Protein AF-A0A2L1GLA5-F1 (afdb_monomer_lite)

Radius of gyration: 57.2 Å; chains: 1; bounding box: 161×35×129 Å

Secondary structure (DSSP, 8-state):
--------------PPP-PPPPP--TT--HHHHHHHHHHHH-----TT-GGGTHHHHHHHHHHHHHHHHHHHHHHHHHHHHHHHHHHHHHHHHHHHHHHHHHHHHHHHHHHHHHHHHHHHHHHHHHHHHHHHHHHHHHHHHHHHHHHHHHHHHHHHHHH--

Structure (mmCIF, N/CA/C/O backbone):
data_AF-A0A2L1GLA5-F1
#
_entry.id   AF-A0A2L1GLA5-F1
#
loop_
_atom_site.group_PDB
_atom_site.id
_atom_site.type_symbol
_atom_site.label_atom_id
_atom_site.label_alt_id
_atom_site.label_comp_id
_atom_site.label_asym_id
_atom_site.label_entity_id
_atom_site.label_seq_id
_atom_site.pdbx_PDB_ins_code
_atom_site.Cartn_x
_atom_site.Cartn_y
_atom_site.Cartn_z
_atom_site.occupancy
_atom_site.B_iso_or_equiv
_atom_site.auth_seq_id
_atom_site.auth_comp_id
_atom_site.auth_asym_id
_atom_site.auth_atom_id
_atom_site.pdbx_PDB_model_num
ATOM 1 N N . MET A 1 1 ? -95.785 4.795 52.078 1.00 36.78 1 MET A N 1
ATOM 2 C CA . MET A 1 1 ? -95.915 3.728 53.086 1.00 36.78 1 MET A CA 1
ATOM 3 C C . MET A 1 1 ? -94.531 3.468 53.662 1.00 36.78 1 MET A C 1
ATOM 5 O O . MET A 1 1 ? -93.661 3.075 52.899 1.00 36.78 1 MET A O 1
ATOM 9 N N . ASN A 1 2 ? -94.390 3.707 54.967 1.00 37.94 2 ASN A N 1
ATOM 10 C CA . ASN A 1 2 ? -93.377 3.195 55.900 1.00 37.94 2 ASN A CA 1
ATOM 11 C C . ASN A 1 2 ? -92.002 3.885 55.852 1.00 37.94 2 ASN A C 1
ATOM 13 O O . ASN A 1 2 ? -91.254 3.726 54.899 1.00 37.94 2 ASN A O 1
ATOM 17 N N . ASP A 1 3 ? -91.682 4.812 56.757 1.00 42.41 3 ASP A N 1
ATOM 18 C CA . ASP A 1 3 ? -91.475 4.695 58.215 1.00 42.41 3 ASP A CA 1
ATOM 19 C C . ASP A 1 3 ? -90.303 3.794 58.633 1.00 42.41 3 ASP A C 1
ATOM 21 O O . ASP A 1 3 ? -90.342 2.578 58.464 1.00 42.41 3 ASP A O 1
ATOM 25 N N . LYS A 1 4 ? -89.386 4.445 59.366 1.00 47.97 4 LYS A N 1
ATOM 26 C CA . LYS A 1 4 ? -88.908 4.073 60.708 1.00 47.97 4 LYS A CA 1
ATOM 27 C C . LYS A 1 4 ? -87.488 3.514 60.891 1.00 47.97 4 LYS A C 1
ATOM 29 O O . LYS A 1 4 ? -87.159 2.416 60.471 1.00 47.97 4 LYS A O 1
ATOM 34 N N . HIS A 1 5 ? -86.801 4.255 61.772 1.00 42.41 5 HIS A N 1
ATOM 35 C CA . HIS A 1 5 ? -85.835 3.841 62.799 1.00 42.41 5 HIS A CA 1
ATOM 36 C C . HIS A 1 5 ? -84.432 3.447 62.304 1.00 42.41 5 HIS A C 1
ATOM 38 O O . HIS A 1 5 ? -84.272 2.532 61.518 1.00 42.41 5 HIS A O 1
ATOM 44 N N . ALA A 1 6 ? -83.371 4.191 62.615 1.00 42.31 6 ALA A N 1
ATOM 45 C CA . ALA A 1 6 ? -82.784 4.554 63.912 1.00 42.31 6 ALA A CA 1
ATOM 46 C C . ALA A 1 6 ? -81.537 3.705 64.212 1.00 42.31 6 ALA A C 1
ATOM 48 O O . ALA A 1 6 ? -81.606 2.486 64.295 1.00 42.31 6 ALA A O 1
ATOM 49 N N . ASN A 1 7 ? -80.478 4.443 64.546 1.00 38.97 7 ASN A N 1
ATOM 50 C CA . ASN A 1 7 ? -79.500 4.160 65.593 1.00 38.97 7 ASN A CA 1
ATOM 51 C C . ASN A 1 7 ? -78.165 3.468 65.242 1.00 38.97 7 ASN A C 1
ATOM 53 O O . ASN A 1 7 ? -78.101 2.441 64.581 1.00 38.97 7 ASN A O 1
ATOM 57 N N . ALA A 1 8 ? -77.149 4.044 65.895 1.00 33.31 8 ALA A N 1
ATOM 58 C CA . ALA A 1 8 ? -75.917 3.461 66.414 1.00 33.31 8 ALA A CA 1
ATOM 59 C C . ALA A 1 8 ? -74.719 3.286 65.469 1.00 33.31 8 ALA A C 1
ATOM 61 O O . ALA A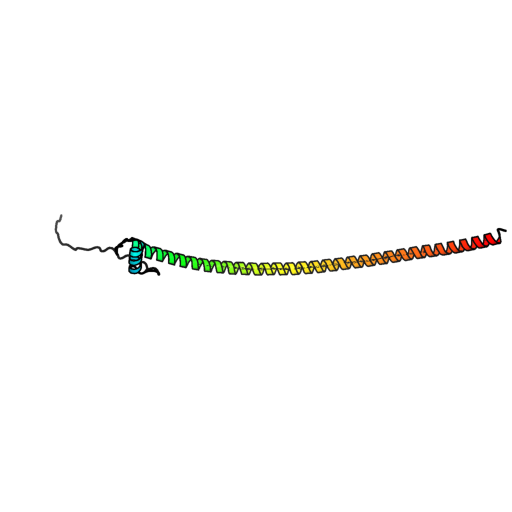 1 8 ? -74.493 2.244 64.868 1.00 33.31 8 ALA A O 1
ATOM 62 N N . ALA A 1 9 ? -73.897 4.339 65.464 1.00 42.47 9 ALA A N 1
ATOM 63 C CA . ALA A 1 9 ? -72.478 4.301 65.822 1.00 42.47 9 ALA A CA 1
ATOM 64 C C . ALA A 1 9 ? -71.678 3.039 65.449 1.00 42.47 9 ALA A C 1
ATOM 66 O O . ALA A 1 9 ? -71.673 2.047 66.173 1.00 42.47 9 ALA A O 1
ATOM 67 N N . ALA A 1 10 ? -70.840 3.176 64.427 1.00 33.91 10 ALA A N 1
ATOM 68 C CA . ALA A 1 10 ? -69.555 2.496 64.388 1.00 33.91 10 ALA A CA 1
ATOM 69 C C . ALA A 1 10 ? -68.506 3.504 63.914 1.00 33.91 10 ALA A C 1
ATOM 71 O O . ALA A 1 10 ? -68.420 3.841 62.734 1.00 33.91 10 ALA A O 1
ATOM 72 N N . SER A 1 11 ? -67.739 4.028 64.869 1.00 44.97 11 SER A N 1
ATOM 73 C CA . SER A 1 11 ? -66.456 4.667 64.611 1.00 44.97 11 SER A CA 1
ATOM 74 C C . SER A 1 11 ? -65.615 3.737 63.742 1.00 44.97 11 SER A C 1
ATOM 76 O O . SER A 1 11 ? -65.285 2.635 64.168 1.00 44.97 11 SER A O 1
ATOM 78 N N . SER A 1 12 ? -65.251 4.174 62.541 1.00 35.66 12 SER A N 1
ATOM 79 C CA . SER A 1 12 ? -64.199 3.528 61.763 1.00 35.66 12 SER A CA 1
ATOM 80 C C . SER A 1 12 ? -63.149 4.580 61.459 1.00 35.66 12 SER A C 1
ATOM 82 O O . SER A 1 12 ? -63.242 5.327 60.488 1.00 35.66 12 SER A O 1
ATOM 84 N N . SER A 1 13 ? -62.174 4.658 62.361 1.00 42.38 13 SER A N 1
ATOM 85 C CA . SER A 1 13 ? -60.876 5.289 62.160 1.00 42.38 13 SER A CA 1
ATOM 86 C C . SER A 1 13 ? -60.244 4.731 60.884 1.00 42.38 13 SER A C 1
ATOM 88 O O . SER A 1 13 ? -59.644 3.657 60.896 1.00 42.38 13 SER A O 1
ATOM 90 N N . ALA A 1 14 ? -60.419 5.429 59.765 1.00 37.84 14 ALA A N 1
ATOM 91 C CA . ALA A 1 14 ? -59.731 5.105 58.527 1.00 37.84 14 ALA A CA 1
ATOM 92 C C . ALA A 1 14 ? -58.304 5.658 58.612 1.00 37.84 14 ALA A C 1
ATOM 94 O O . ALA A 1 14 ? -58.011 6.765 58.168 1.00 37.84 14 ALA A O 1
ATOM 95 N N . THR A 1 15 ? -57.428 4.885 59.249 1.00 38.50 15 THR A N 1
ATOM 96 C CA . THR A 1 15 ? -55.978 5.034 59.128 1.00 38.50 15 THR A CA 1
ATOM 97 C C . THR A 1 15 ? -55.615 4.947 57.637 1.00 38.50 15 THR A C 1
ATOM 99 O O . THR A 1 15 ? -56.066 4.005 56.977 1.00 38.50 15 THR A O 1
ATOM 102 N N . PRO A 1 16 ? -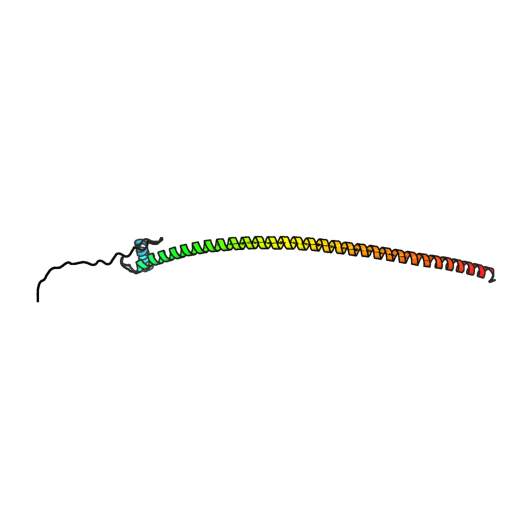54.846 5.894 57.069 1.00 41.38 16 PRO A N 1
ATOM 103 C CA . PRO A 1 16 ? -54.421 5.804 55.677 1.00 41.38 16 PRO A CA 1
ATOM 104 C C . PRO A 1 16 ? -53.568 4.543 55.458 1.00 41.38 16 PRO A C 1
ATOM 106 O O . PRO A 1 16 ? -52.805 4.172 56.356 1.00 41.38 16 PRO A O 1
ATOM 109 N N . PRO A 1 17 ? -53.669 3.874 54.296 1.00 44.78 17 PRO A N 1
ATOM 110 C CA . PRO A 1 17 ? -52.865 2.695 54.002 1.00 44.78 17 PRO A CA 1
ATOM 111 C C . PRO A 1 17 ? -51.377 3.051 54.047 1.00 44.78 17 PRO A C 1
ATOM 113 O O . PRO A 1 17 ? -50.933 3.990 53.384 1.00 44.78 17 PRO A O 1
ATOM 116 N N . ALA A 1 18 ? -50.623 2.293 54.844 1.00 47.97 18 ALA A N 1
ATOM 117 C CA . ALA A 1 18 ? -49.177 2.411 54.941 1.00 47.97 18 ALA A CA 1
ATOM 118 C C . ALA A 1 18 ? -48.565 2.244 53.544 1.00 47.97 18 ALA A C 1
ATOM 120 O O . ALA A 1 18 ? -48.696 1.190 52.917 1.00 47.97 18 ALA A O 1
ATOM 121 N N . MET A 1 19 ? -47.935 3.309 53.046 1.00 38.75 19 MET A N 1
ATOM 122 C CA . MET A 1 19 ? -47.153 3.256 51.817 1.00 38.75 19 MET A CA 1
ATOM 123 C C . MET A 1 19 ? -46.043 2.206 51.972 1.00 38.75 19 MET A C 1
ATOM 125 O O . MET A 1 19 ? -45.470 2.092 53.059 1.00 38.75 19 MET A O 1
ATOM 129 N N . PRO A 1 20 ? -45.730 1.434 50.916 1.00 44.22 20 PRO A N 1
ATOM 130 C CA . PRO A 1 20 ? -44.580 0.544 50.936 1.00 44.22 20 PRO A CA 1
ATOM 131 C C . PRO A 1 20 ? -43.338 1.384 51.232 1.00 44.22 20 PRO A C 1
ATOM 133 O O . PRO A 1 20 ? -43.013 2.298 50.474 1.00 44.22 20 PRO A O 1
ATOM 136 N N . ALA A 1 21 ? -42.694 1.108 52.368 1.00 50.56 21 ALA A N 1
ATOM 137 C CA . ALA A 1 21 ? -41.471 1.782 52.766 1.00 50.56 21 ALA A CA 1
ATOM 138 C C . ALA A 1 21 ? -40.439 1.594 51.651 1.00 50.56 21 ALA A C 1
ATOM 140 O O . ALA A 1 21 ? -40.103 0.462 51.288 1.00 50.56 21 ALA A O 1
ATOM 141 N N . LEU A 1 22 ? -40.000 2.710 51.063 1.00 48.66 22 LEU A N 1
ATOM 142 C CA . LEU A 1 22 ? -38.908 2.695 50.105 1.00 48.66 22 LEU A CA 1
ATOM 143 C C . LEU A 1 22 ? -37.690 2.079 50.809 1.00 48.66 22 LEU A C 1
ATOM 145 O O . LEU A 1 22 ? -37.446 2.404 51.971 1.00 48.66 22 LEU A O 1
ATOM 149 N N . PRO A 1 23 ? -36.952 1.174 50.148 1.00 52.75 23 PRO A N 1
ATOM 150 C CA . PRO A 1 23 ? -35.788 0.548 50.753 1.00 52.75 23 PRO A CA 1
ATOM 151 C C . PRO A 1 23 ? -34.788 1.633 51.152 1.00 52.75 23 PRO A C 1
ATOM 153 O O . PRO A 1 23 ? -34.411 2.456 50.315 1.00 52.75 23 PRO A O 1
ATOM 156 N N . ASP A 1 24 ? -34.378 1.627 52.421 1.00 49.50 24 ASP A N 1
ATOM 157 C CA . ASP A 1 24 ? -33.360 2.537 52.933 1.00 49.50 24 ASP A CA 1
ATOM 158 C C . ASP A 1 24 ? -32.092 2.371 52.098 1.00 49.50 24 ASP A C 1
ATOM 160 O O . ASP A 1 24 ? -31.401 1.348 52.130 1.00 49.50 24 ASP A O 1
ATOM 164 N N . GLY A 1 25 ? -31.840 3.375 51.263 1.00 44.28 25 GLY A N 1
ATOM 165 C CA . GLY A 1 25 ? -30.704 3.381 50.368 1.00 44.28 25 GLY A CA 1
ATOM 166 C C . GLY A 1 25 ? -29.404 3.442 51.163 1.00 44.28 25 GLY A C 1
ATOM 167 O O . GLY A 1 25 ? -29.274 4.215 52.113 1.00 44.28 25 GLY A O 1
ATOM 168 N N . VAL A 1 26 ? -28.444 2.616 50.748 1.00 53.28 26 VAL A N 1
ATOM 169 C CA . VAL A 1 26 ? -27.097 2.504 51.316 1.00 53.28 26 VAL A CA 1
ATOM 170 C C . VAL A 1 26 ? -26.480 3.893 51.501 1.00 53.28 26 VAL A C 1
ATOM 172 O O . VAL A 1 26 ? -26.177 4.569 50.520 1.00 53.28 26 VAL A O 1
ATOM 175 N N . GLY A 1 27 ? -26.256 4.310 52.750 1.00 51.00 27 GLY A N 1
ATOM 176 C CA . GLY A 1 27 ? -25.385 5.453 53.018 1.00 51.00 27 GLY A CA 1
ATOM 177 C C . GLY A 1 27 ? -25.456 6.066 54.410 1.00 51.00 27 GLY A C 1
ATOM 178 O O . GLY A 1 27 ? -24.405 6.314 54.984 1.00 51.00 27 GLY A O 1
ATOM 179 N N . LEU A 1 28 ? -26.640 6.308 54.971 1.00 52.50 28 LEU A N 1
ATOM 180 C CA . LEU A 1 28 ? -26.780 6.882 56.315 1.00 52.50 28 LEU A CA 1
ATOM 181 C C . LEU A 1 28 ? -28.129 6.483 56.911 1.00 52.50 28 LEU A C 1
ATOM 183 O O . LEU A 1 28 ? -29.157 6.625 56.249 1.00 52.50 28 LEU A O 1
ATOM 187 N N . SER A 1 29 ? -28.127 6.021 58.163 1.00 59.69 29 SER A N 1
ATOM 188 C CA . SER A 1 29 ? -29.367 5.863 58.924 1.00 59.69 29 SER A CA 1
ATOM 189 C C . SER A 1 29 ? -29.992 7.237 59.190 1.00 59.69 29 SER A C 1
ATOM 191 O O . SER A 1 29 ? -29.308 8.264 59.214 1.00 59.69 29 SER A O 1
ATOM 193 N N . TYR A 1 30 ? -31.306 7.265 59.397 1.00 56.03 30 TYR A N 1
ATOM 194 C CA . TYR A 1 30 ? -32.077 8.482 59.662 1.00 56.03 30 TYR A CA 1
ATOM 195 C C . TYR A 1 30 ? -31.495 9.326 60.816 1.00 56.03 30 TYR A C 1
ATOM 197 O O . TYR A 1 30 ? -31.439 10.555 60.749 1.00 56.03 30 TYR A O 1
ATOM 205 N N . GLU A 1 31 ? -30.970 8.653 61.843 1.00 56.53 31 GLU A N 1
ATOM 206 C CA . GLU A 1 31 ? -30.282 9.257 62.993 1.00 56.53 31 GLU A CA 1
ATOM 207 C C . GLU A 1 31 ? -28.926 9.877 62.633 1.00 56.53 31 GLU A C 1
ATOM 209 O O . GLU A 1 31 ? -28.551 10.942 63.137 1.00 56.53 31 GLU A O 1
ATOM 214 N N . GLU A 1 32 ? -28.185 9.255 61.722 1.00 59.50 32 GLU A N 1
ATOM 215 C CA . GLU A 1 32 ? -26.887 9.756 61.278 1.00 59.50 32 GLU A CA 1
ATOM 216 C C . GLU A 1 32 ? -27.049 10.975 60.343 1.00 59.50 32 GLU A C 1
ATOM 218 O O . GLU A 1 32 ? -26.235 11.899 60.333 1.00 59.50 32 GLU A O 1
ATOM 223 N N . LEU A 1 33 ? -28.159 11.036 59.605 1.00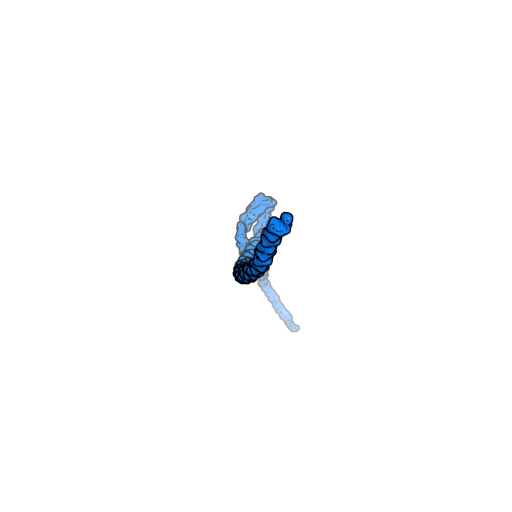 58.09 33 LEU A N 1
ATOM 224 C CA . LEU A 1 33 ? -28.561 12.199 58.812 1.00 58.09 33 LEU A CA 1
ATOM 225 C C . LEU A 1 33 ? -29.011 13.375 59.679 1.00 58.09 33 LEU A C 1
ATOM 227 O O . LEU A 1 33 ? -28.549 14.497 59.463 1.00 58.09 33 LEU A O 1
ATOM 231 N N . ALA A 1 34 ? -29.857 13.128 60.682 1.00 55.91 34 ALA A N 1
ATOM 232 C CA . ALA A 1 34 ? -30.317 14.158 61.611 1.00 55.91 34 ALA A CA 1
ATOM 233 C C . ALA A 1 34 ? -29.151 14.781 62.398 1.00 55.91 34 ALA A C 1
ATOM 235 O O . ALA A 1 34 ? -29.079 16.002 62.548 1.00 55.91 34 ALA A O 1
ATOM 236 N N . SER A 1 35 ? -28.189 13.962 62.833 1.00 56.97 35 SER A N 1
ATOM 237 C CA . SER A 1 35 ? -26.980 14.437 63.519 1.00 56.97 35 SER A CA 1
ATOM 238 C C . SER A 1 35 ? -26.053 15.248 62.605 1.00 56.97 35 SER A C 1
ATOM 240 O O . SER A 1 35 ? -25.585 16.312 63.014 1.00 56.97 35 SER A O 1
ATOM 242 N N . ARG A 1 36 ? -25.845 14.839 61.344 1.00 54.81 36 ARG A N 1
ATOM 243 C CA . ARG A 1 36 ? -25.023 15.613 60.392 1.00 54.81 36 ARG A CA 1
ATOM 244 C C . ARG A 1 36 ? -25.686 16.901 59.905 1.00 54.81 36 ARG A C 1
ATOM 246 O O . ARG A 1 36 ? -24.984 17.881 59.643 1.00 54.81 36 ARG A O 1
ATOM 253 N N . LEU A 1 37 ? -27.014 16.937 59.805 1.00 54.41 37 LEU A N 1
ATOM 254 C CA . LEU A 1 37 ? -27.750 18.159 59.472 1.00 54.41 37 LEU A CA 1
ATOM 255 C C . LEU A 1 37 ? -27.774 19.140 60.657 1.00 54.41 37 LEU A C 1
ATOM 257 O O . LEU A 1 37 ? -27.592 20.344 60.471 1.00 54.41 37 LEU A O 1
ATOM 261 N N . ALA A 1 38 ? -27.883 18.632 61.888 1.00 55.22 38 ALA A N 1
ATOM 262 C CA . ALA A 1 38 ? -27.750 19.442 63.096 1.00 55.22 38 ALA A CA 1
ATOM 263 C C . ALA A 1 38 ? -26.339 20.050 63.234 1.00 55.22 38 ALA A C 1
ATOM 265 O O . ALA A 1 38 ? -26.209 21.226 63.581 1.00 55.22 38 ALA A O 1
ATOM 266 N N . GLU A 1 39 ? -25.290 19.289 62.898 1.00 55.12 39 GLU A N 1
ATOM 267 C CA . GLU A 1 39 ? -23.890 19.730 62.958 1.00 55.12 39 GLU A CA 1
ATOM 268 C C . GLU A 1 39 ? -23.556 20.800 61.901 1.00 55.12 39 GLU A C 1
ATOM 270 O O . GLU A 1 39 ? -22.897 21.795 62.207 1.00 55.12 39 GLU A O 1
ATOM 275 N N . LYS A 1 40 ? -24.021 20.627 60.656 1.00 56.22 40 LYS A N 1
ATOM 276 C CA . LYS A 1 40 ? -23.599 21.462 59.517 1.00 56.22 40 LYS A CA 1
ATOM 277 C C . LYS A 1 40 ? -24.573 22.588 59.162 1.00 56.22 40 LYS A C 1
ATOM 279 O O . LYS A 1 40 ? -24.166 23.561 58.530 1.00 56.22 40 LYS A O 1
ATOM 284 N N . SER A 1 41 ? -25.840 22.475 59.558 1.00 52.62 41 SER A N 1
ATOM 285 C CA . SER A 1 41 ? -26.919 23.386 59.140 1.00 52.62 41 SER A CA 1
ATOM 286 C C . SER A 1 41 ? -27.588 24.120 60.304 1.00 52.62 41 SER A C 1
ATOM 288 O O . SER A 1 41 ? -28.358 25.042 60.051 1.00 52.62 41 SER A O 1
ATOM 290 N N . ARG A 1 42 ? -27.297 23.753 61.567 1.00 46.84 42 ARG A N 1
ATOM 291 C CA . ARG A 1 42 ? -27.924 24.322 62.784 1.00 46.84 42 ARG A CA 1
ATOM 292 C C . ARG A 1 42 ? -29.465 24.277 62.786 1.00 46.84 42 ARG A C 1
ATOM 294 O O . ARG A 1 42 ? -30.102 25.052 63.493 1.00 46.84 42 ARG A O 1
ATOM 301 N N . VAL A 1 43 ? -30.069 23.360 62.031 1.00 51.56 43 VAL A N 1
ATOM 302 C CA . VAL A 1 43 ? -31.518 23.123 62.028 1.00 51.56 43 VAL A CA 1
ATOM 303 C C . VAL A 1 43 ? -31.767 21.740 62.619 1.00 51.56 43 VAL A C 1
ATOM 305 O O . VAL A 1 43 ? -31.248 20.746 62.119 1.00 51.56 43 VAL A O 1
ATOM 308 N N . ILE A 1 44 ? -32.525 21.696 63.716 1.00 48.88 44 ILE A N 1
ATOM 309 C CA . ILE A 1 44 ? -32.977 20.454 64.349 1.00 48.88 44 ILE A CA 1
ATOM 310 C C . ILE A 1 44 ? -34.217 20.007 63.582 1.00 48.88 44 ILE A C 1
ATOM 312 O O . ILE A 1 44 ? -35.249 20.673 63.633 1.00 48.88 44 ILE A O 1
ATOM 316 N N . VAL A 1 45 ? -34.086 18.917 62.834 1.00 51.81 45 VAL A N 1
ATOM 317 C CA . VAL A 1 45 ? -35.150 18.382 61.983 1.00 51.81 45 VAL A CA 1
ATOM 318 C C . VAL A 1 45 ? -35.917 17.310 62.757 1.00 51.81 45 VAL A C 1
ATOM 320 O O . VAL A 1 45 ? -35.314 16.414 63.345 1.00 51.81 45 VAL A O 1
ATOM 323 N N . SER A 1 46 ? -37.245 17.446 62.803 1.00 53.00 46 SER A N 1
ATOM 324 C CA . SER A 1 46 ? -38.156 16.514 63.481 1.00 53.00 46 SER A CA 1
ATOM 325 C C . SER A 1 46 ? -38.218 15.182 62.721 1.00 53.00 46 SER A C 1
ATOM 327 O O . SER A 1 46 ? -38.110 15.193 61.495 1.00 53.00 46 SER A O 1
ATOM 329 N N . PRO A 1 47 ? -38.428 14.031 63.383 1.00 56.72 47 PRO A N 1
ATOM 330 C CA . PRO A 1 47 ? -38.435 12.741 62.703 1.00 56.72 47 PRO A CA 1
ATOM 331 C C . PRO A 1 47 ? -39.565 12.542 61.682 1.00 56.72 47 PRO A C 1
ATOM 333 O O . PRO A 1 47 ? -39.493 11.598 60.908 1.00 56.72 47 PRO A O 1
ATOM 336 N N . ASP A 1 48 ? -40.557 13.431 61.630 1.00 56.22 48 ASP A N 1
ATOM 337 C CA . ASP A 1 48 ? -41.636 13.433 60.629 1.00 56.22 48 ASP A CA 1
ATOM 338 C C . ASP A 1 48 ? -41.432 14.479 59.513 1.00 56.22 48 ASP A C 1
ATOM 340 O O . ASP A 1 48 ? -42.347 14.765 58.739 1.00 56.22 48 ASP A O 1
ATOM 344 N N . ASP A 1 49 ? -40.256 15.108 59.434 1.00 58.97 49 ASP A N 1
ATOM 345 C CA . ASP A 1 49 ? -40.004 16.163 58.456 1.00 58.97 49 ASP A CA 1
ATOM 346 C C . ASP A 1 49 ? -39.795 15.564 57.046 1.00 58.97 49 ASP A C 1
ATOM 348 O O . ASP A 1 49 ? -38.891 14.741 56.849 1.00 58.97 49 ASP A O 1
ATOM 352 N N . PRO A 1 50 ? -40.579 15.966 56.025 1.00 61.84 50 PRO A N 1
ATOM 353 C CA . PRO A 1 50 ? -40.483 15.423 54.665 1.00 61.84 50 PRO A CA 1
ATOM 354 C C . PRO A 1 50 ? -39.099 15.596 54.019 1.00 61.84 50 PRO A C 1
ATOM 356 O O . PRO A 1 50 ? -38.777 14.895 53.056 1.00 61.84 50 PRO A O 1
ATOM 359 N N . ILE A 1 51 ? -38.258 16.489 54.552 1.00 61.00 51 ILE A N 1
ATOM 360 C CA . ILE A 1 51 ? -36.857 16.648 54.141 1.00 61.00 51 ILE A CA 1
ATOM 361 C C . ILE A 1 51 ? -36.045 15.362 54.318 1.00 61.00 51 ILE A C 1
ATOM 363 O O . ILE A 1 51 ? -35.160 15.078 53.511 1.00 61.00 51 ILE A O 1
ATOM 367 N N . LEU A 1 52 ? -36.370 14.547 55.318 1.00 60.00 52 LEU A N 1
ATOM 368 C CA . LEU A 1 52 ? -35.682 13.286 55.552 1.00 60.00 52 LEU A CA 1
ATOM 369 C C . LEU A 1 52 ? -36.190 12.154 54.639 1.00 60.00 52 LEU A C 1
ATOM 371 O O . LEU A 1 52 ? -35.468 11.184 54.439 1.00 60.00 52 LEU A O 1
ATOM 375 N N . MET A 1 53 ? -37.362 12.301 54.004 1.00 62.88 53 MET A N 1
ATOM 376 C CA . MET A 1 53 ? -37.874 11.374 52.979 1.00 62.88 53 MET A CA 1
ATOM 377 C C . MET A 1 53 ? -37.215 11.592 51.602 1.00 62.88 53 MET A C 1
ATOM 379 O O . MET A 1 53 ? -37.140 10.670 50.788 1.00 62.88 53 MET A O 1
ATOM 383 N N . MET A 1 54 ? -36.674 12.790 51.344 1.00 65.50 54 MET A N 1
ATOM 384 C CA . MET A 1 54 ? -35.925 13.089 50.113 1.00 65.50 54 MET A CA 1
ATOM 385 C C . MET A 1 54 ? -34.612 12.310 50.013 1.00 65.50 54 MET A C 1
ATOM 387 O O . MET A 1 54 ? -34.170 11.995 48.914 1.00 65.50 54 MET A O 1
ATOM 391 N N . VAL A 1 55 ? -33.984 11.969 51.138 1.00 68.19 55 VAL A N 1
ATOM 392 C CA . VAL A 1 55 ? -32.692 11.273 51.141 1.00 68.19 55 VAL A CA 1
ATOM 393 C C . VAL A 1 55 ? -32.793 9.797 50.726 1.00 68.19 55 VAL A C 1
ATOM 395 O O . VAL A 1 55 ? -32.039 9.407 49.836 1.00 68.19 55 VAL A O 1
ATOM 398 N N . PRO A 1 56 ? -33.732 8.982 51.250 1.00 68.75 56 PRO A N 1
ATOM 399 C CA . PRO A 1 56 ? -33.974 7.641 50.725 1.00 68.75 56 PRO A CA 1
ATOM 400 C C . PRO A 1 56 ? -34.390 7.663 49.251 1.00 68.75 56 PRO A C 1
ATOM 402 O O . PRO A 1 56 ? -33.945 6.810 48.488 1.00 68.75 56 PRO A O 1
ATOM 405 N N . LEU A 1 57 ? -35.170 8.663 48.820 1.00 70.12 57 LEU A N 1
ATOM 406 C CA . LEU A 1 57 ? -35.531 8.828 47.412 1.00 70.12 57 LEU A CA 1
ATOM 407 C C . LEU A 1 57 ? -34.294 9.104 46.543 1.00 70.12 57 LEU A C 1
ATOM 409 O O . LEU A 1 57 ? -34.075 8.411 45.553 1.00 70.12 57 LEU A O 1
ATOM 413 N N . CYS A 1 58 ? -33.450 10.063 46.930 1.00 72.69 58 CYS A N 1
ATOM 414 C CA . CYS A 1 58 ? -32.195 10.356 46.238 1.00 72.69 58 CYS A CA 1
ATOM 415 C C . CYS A 1 58 ? -31.245 9.152 46.229 1.00 72.69 58 CYS A C 1
ATOM 417 O O . CYS A 1 58 ? -30.625 8.881 45.203 1.00 72.69 58 CYS A O 1
ATOM 419 N N . ASN A 1 59 ? -31.156 8.396 47.325 1.00 72.38 59 ASN A N 1
ATOM 420 C CA . ASN A 1 59 ? -30.326 7.194 47.380 1.00 72.38 59 ASN A CA 1
ATOM 421 C C . ASN A 1 59 ? -30.876 6.073 46.485 1.00 72.38 59 ASN A C 1
ATOM 423 O O . ASN A 1 59 ? -30.096 5.396 45.817 1.00 72.38 59 ASN A O 1
ATOM 427 N N . ALA A 1 60 ? -32.199 5.901 46.412 1.00 73.19 60 ALA A N 1
ATOM 428 C CA . ALA A 1 60 ? -32.828 4.968 45.479 1.00 73.19 60 ALA A CA 1
ATOM 429 C C . ALA A 1 60 ? -32.560 5.371 44.018 1.00 73.19 60 ALA A C 1
ATOM 431 O O . ALA A 1 60 ? -32.181 4.525 43.209 1.00 73.19 60 ALA A O 1
ATOM 432 N N . PHE A 1 61 ? -32.660 6.667 43.699 1.00 72.44 61 PHE A N 1
ATOM 433 C CA . PHE A 1 61 ? -32.308 7.198 42.378 1.00 72.44 61 PHE A CA 1
ATOM 434 C C . PHE A 1 61 ? -30.833 6.977 42.027 1.00 72.44 61 PHE A C 1
ATOM 436 O O . PHE A 1 61 ? -30.529 6.541 40.919 1.00 72.44 61 PHE A O 1
ATOM 443 N N . LEU A 1 62 ? -29.914 7.234 42.959 1.00 77.62 62 LEU A N 1
ATOM 444 C CA . LEU A 1 62 ? -28.478 7.022 42.759 1.00 77.62 62 LEU A CA 1
ATOM 445 C C . LEU A 1 62 ? -28.143 5.546 42.519 1.00 77.62 62 LEU A C 1
ATOM 447 O O . LEU A 1 62 ? -27.303 5.233 41.674 1.00 77.62 62 LEU A O 1
ATOM 451 N N . GLU A 1 63 ? -28.806 4.629 43.224 1.00 76.69 63 GLU A N 1
ATOM 452 C CA . GLU A 1 63 ? -28.616 3.193 43.014 1.00 76.69 63 GLU A CA 1
ATOM 453 C C . GLU A 1 63 ? -29.171 2.742 41.656 1.00 76.69 63 GLU A C 1
ATOM 455 O O . GLU A 1 63 ? -28.551 1.936 40.954 1.00 76.69 63 GLU A O 1
ATOM 460 N N . GLU A 1 64 ? -30.304 3.298 41.235 1.00 75.88 64 GLU A N 1
ATOM 461 C CA . GLU A 1 64 ? -30.887 3.004 39.931 1.00 75.88 64 GLU A CA 1
ATOM 462 C C . GLU A 1 64 ? -30.036 3.567 38.778 1.00 75.88 64 GLU A C 1
ATOM 464 O O . GLU A 1 64 ? -29.782 2.856 37.798 1.00 75.88 64 GLU A O 1
ATOM 469 N N . GLU A 1 65 ? -29.476 4.770 38.935 1.00 77.31 65 GLU A N 1
ATOM 470 C CA . GLU A 1 65 ? -28.471 5.328 38.021 1.00 77.31 65 GLU A CA 1
ATOM 471 C C . GLU A 1 65 ? -27.212 4.461 37.957 1.00 77.31 65 GLU A C 1
ATOM 473 O O . GLU A 1 65 ? -26.729 4.141 36.867 1.00 77.31 65 GLU A O 1
ATOM 478 N N . ARG A 1 66 ? -26.689 4.018 39.106 1.00 76.62 66 ARG A N 1
ATOM 479 C CA . ARG A 1 66 ? -25.510 3.143 39.172 1.00 76.62 66 ARG A CA 1
ATOM 480 C C . ARG A 1 66 ? -25.760 1.835 38.426 1.00 76.62 66 ARG A C 1
ATOM 482 O O . ARG A 1 66 ? -24.925 1.400 37.627 1.00 76.62 66 ARG A O 1
ATOM 489 N N . ARG A 1 67 ? -26.937 1.235 38.619 1.00 79.75 67 ARG A N 1
ATOM 490 C CA . ARG A 1 67 ? -27.367 0.013 37.926 1.00 79.75 67 ARG A CA 1
ATOM 491 C C . ARG A 1 67 ? -27.500 0.228 36.420 1.00 79.75 67 ARG A C 1
ATOM 493 O O . ARG A 1 67 ? -27.115 -0.649 35.638 1.00 79.75 67 ARG A O 1
ATOM 500 N N . LEU A 1 68 ? -28.019 1.378 35.997 1.00 86.31 68 LEU A N 1
ATOM 501 C CA . LEU A 1 68 ? -28.144 1.730 34.586 1.00 86.31 68 LEU A CA 1
ATOM 502 C C . LEU A 1 68 ? -26.768 1.955 33.945 1.00 86.31 68 LEU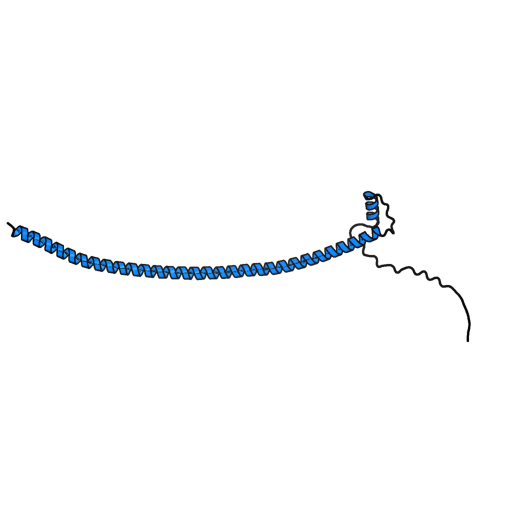 A C 1
ATOM 504 O O . LEU A 1 68 ? -26.493 1.434 32.862 1.00 86.31 68 LEU A O 1
ATOM 508 N N . MET A 1 69 ? -25.866 2.638 34.648 1.00 82.62 69 MET A N 1
ATOM 509 C CA . MET A 1 69 ? -24.508 2.905 34.186 1.00 82.62 69 MET A CA 1
ATOM 510 C C . MET A 1 69 ? -23.662 1.629 34.097 1.00 82.62 69 MET A C 1
ATOM 512 O O . MET A 1 69 ? -22.886 1.469 33.155 1.00 82.62 69 MET A O 1
ATOM 516 N N . GLU A 1 70 ? -23.842 0.670 35.007 1.00 87.44 70 GLU A N 1
ATOM 517 C CA . GLU A 1 70 ? -23.226 -0.655 34.881 1.00 87.44 70 GLU A CA 1
ATOM 518 C C . GLU A 1 70 ? -23.719 -1.417 33.644 1.00 87.44 70 GLU A C 1
ATOM 520 O O . GLU A 1 70 ? -22.918 -2.034 32.938 1.00 87.44 70 GLU A O 1
ATOM 525 N N . ARG A 1 71 ? -25.026 -1.384 33.354 1.00 85.81 71 ARG A N 1
ATOM 526 C CA . ARG A 1 71 ? -25.578 -2.001 32.135 1.00 85.81 71 ARG A CA 1
ATOM 527 C C . ARG A 1 71 ? -25.018 -1.339 30.882 1.00 85.81 71 ARG A C 1
ATOM 529 O O . ARG A 1 71 ? -24.618 -2.043 29.959 1.00 85.81 71 ARG A O 1
ATOM 536 N N . HIS A 1 72 ? -24.927 -0.012 30.882 1.00 87.31 72 HIS A N 1
ATOM 537 C CA . HIS A 1 72 ? -24.353 0.740 29.774 1.00 87.31 72 HIS A CA 1
ATOM 538 C C . HIS A 1 72 ? -22.875 0.395 29.557 1.00 87.31 72 HIS A C 1
ATOM 540 O O . HIS A 1 72 ? -22.472 0.120 28.433 1.00 87.31 72 HIS A O 1
ATOM 546 N N . LYS A 1 73 ? -22.073 0.313 30.628 1.00 79.12 73 LYS A N 1
ATOM 547 C CA . LYS A 1 73 ? -20.668 -0.119 30.553 1.00 79.12 73 LYS A CA 1
ATOM 548 C C . LYS A 1 73 ? -20.524 -1.532 29.988 1.00 79.12 73 LYS A C 1
ATOM 550 O O . LYS A 1 73 ? -19.657 -1.751 29.149 1.00 79.12 73 LYS A O 1
ATOM 555 N N . ARG A 1 74 ? -21.375 -2.480 30.404 1.00 85.56 74 ARG A N 1
ATOM 556 C CA . ARG A 1 74 ? -21.361 -3.855 29.867 1.00 85.56 74 ARG A CA 1
ATOM 557 C C . ARG A 1 74 ? -21.725 -3.891 28.380 1.00 85.56 74 ARG A C 1
ATOM 559 O O . ARG A 1 74 ? -21.020 -4.539 27.613 1.00 85.56 74 ARG A O 1
ATOM 566 N N . ALA A 1 75 ? -22.768 -3.170 27.971 1.00 82.69 75 ALA A N 1
ATOM 567 C CA . ALA A 1 75 ? -23.169 -3.084 26.567 1.00 82.69 75 ALA A CA 1
ATOM 568 C C . ALA A 1 75 ? -22.087 -2.409 25.707 1.00 82.69 75 ALA A C 1
ATOM 570 O O . ALA A 1 75 ? -21.730 -2.918 24.649 1.00 82.69 75 ALA A O 1
ATOM 571 N N . LEU A 1 76 ? -21.500 -1.308 26.186 1.00 81.50 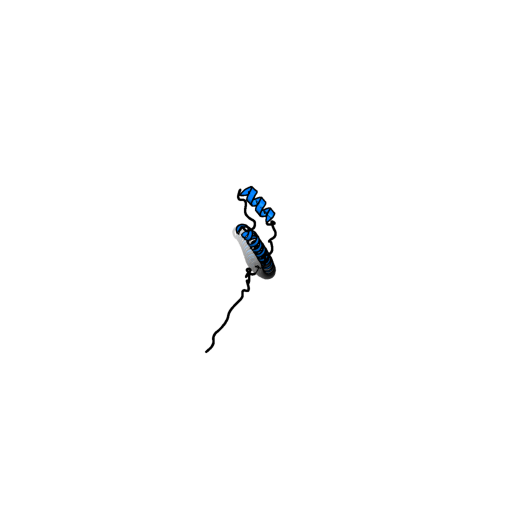76 LEU A N 1
ATOM 572 C CA . LEU A 1 76 ? -20.411 -0.620 25.496 1.00 81.50 76 LEU A CA 1
ATOM 573 C C . LEU A 1 76 ? -19.171 -1.510 25.368 1.00 81.50 76 LEU A C 1
ATOM 575 O O . LEU A 1 76 ? -18.554 -1.535 24.309 1.00 81.50 76 LEU A O 1
ATOM 579 N N . ALA A 1 77 ? -18.823 -2.267 26.411 1.00 81.12 77 ALA A N 1
ATOM 580 C CA . ALA A 1 77 ? -17.712 -3.213 26.366 1.00 81.12 77 ALA A CA 1
ATOM 581 C C . ALA A 1 77 ? -17.945 -4.327 25.333 1.00 81.12 77 ALA A C 1
ATOM 583 O O . ALA A 1 77 ? -17.017 -4.679 24.612 1.00 81.12 77 ALA A O 1
ATOM 584 N N . GLN A 1 78 ? -19.175 -4.840 25.215 1.00 81.69 78 GLN A N 1
ATOM 585 C CA . GLN A 1 78 ? -19.531 -5.822 24.184 1.00 81.69 78 GLN A CA 1
ATOM 586 C C . GLN A 1 78 ? -19.432 -5.233 22.774 1.00 81.69 78 GLN A C 1
ATOM 588 O O . GLN A 1 78 ? -18.779 -5.822 21.918 1.00 81.69 78 GLN A O 1
ATOM 593 N N . VAL A 1 79 ? -19.996 -4.041 22.549 1.00 79.12 79 VAL A N 1
ATOM 594 C CA . VAL A 1 79 ? -19.926 -3.358 21.247 1.00 79.12 79 VAL A CA 1
ATOM 595 C C . VAL A 1 79 ? -18.481 -3.036 20.868 1.00 79.12 79 VAL A C 1
ATOM 597 O O . VAL A 1 79 ? -18.092 -3.204 19.716 1.00 79.12 79 VAL A O 1
ATOM 600 N N . MET A 1 80 ? -17.665 -2.589 21.824 1.00 75.38 80 MET A N 1
ATOM 601 C CA . MET A 1 80 ? -16.246 -2.335 21.585 1.00 75.38 80 MET A CA 1
ATOM 602 C C . MET A 1 80 ? -15.493 -3.629 21.287 1.00 75.38 80 MET A C 1
ATOM 604 O O . MET A 1 80 ? -14.737 -3.651 20.329 1.00 75.38 80 MET A O 1
ATOM 608 N N . ALA A 1 81 ? -15.732 -4.718 22.021 1.00 75.69 81 ALA A N 1
ATOM 609 C CA . ALA A 1 81 ? -15.098 -6.005 21.736 1.00 75.69 81 ALA A CA 1
ATOM 610 C C . ALA A 1 81 ? -15.444 -6.524 20.328 1.00 75.69 81 ALA A C 1
ATOM 612 O O . ALA A 1 81 ? -14.557 -6.963 19.598 1.00 75.69 81 ALA A O 1
ATOM 613 N N . GLU A 1 82 ? -16.708 -6.411 19.919 1.00 77.44 82 GLU A N 1
ATOM 614 C CA . GLU A 1 82 ? -17.175 -6.822 18.593 1.00 77.44 82 GLU A CA 1
ATOM 615 C C . GLU A 1 82 ? -16.571 -5.951 17.479 1.00 77.44 82 GLU A C 1
ATOM 617 O O . GLU A 1 82 ? -16.024 -6.467 16.501 1.00 77.44 82 GLU A O 1
ATOM 622 N N . LYS A 1 83 ? -16.579 -4.621 17.652 1.00 68.81 83 LYS A N 1
ATOM 623 C CA . LYS A 1 83 ? -15.976 -3.701 16.677 1.00 68.81 83 LYS A CA 1
ATOM 624 C C . LYS A 1 83 ? -14.454 -3.798 16.629 1.00 68.81 83 LYS A C 1
ATOM 626 O O . LYS A 1 83 ? -13.889 -3.671 15.547 1.00 68.81 83 LYS A O 1
ATOM 631 N N . THR A 1 84 ? -13.782 -4.032 17.755 1.00 72.88 84 THR A N 1
ATOM 632 C CA . THR A 1 84 ? -12.330 -4.239 17.800 1.00 72.88 84 THR A CA 1
ATOM 633 C C . THR A 1 84 ? -11.944 -5.554 17.131 1.00 72.88 84 THR A C 1
ATOM 635 O O . THR A 1 84 ? -10.990 -5.554 16.361 1.00 72.88 84 THR A O 1
ATOM 638 N N . GLY A 1 85 ? -12.699 -6.640 17.338 1.00 72.88 85 GLY A N 1
ATOM 639 C CA . GLY A 1 85 ? -12.487 -7.905 16.626 1.00 72.88 85 GLY A CA 1
ATOM 640 C C . GLY A 1 85 ? -12.614 -7.737 15.111 1.00 72.88 85 GLY A C 1
ATOM 641 O O . GLY A 1 85 ? -11.665 -8.007 14.379 1.00 72.88 85 GLY A O 1
ATOM 642 N N . GLY A 1 86 ? -13.729 -7.161 14.649 1.00 75.06 86 GLY A N 1
ATOM 643 C CA . GLY A 1 86 ? -13.949 -6.920 13.219 1.00 75.06 86 GLY A CA 1
ATOM 644 C C . GLY A 1 86 ? -12.934 -5.958 12.589 1.00 75.06 86 GLY A C 1
ATOM 645 O O . GLY A 1 86 ? -12.537 -6.141 11.437 1.00 75.06 86 GLY A O 1
ATOM 646 N N . PHE A 1 87 ? -12.468 -4.952 13.336 1.00 62.19 87 PHE A N 1
ATOM 647 C CA . PHE A 1 87 ? -11.420 -4.042 12.873 1.00 62.19 87 PHE A CA 1
ATOM 648 C C . PHE A 1 87 ? -10.066 -4.748 12.745 1.00 62.19 87 PHE A C 1
ATOM 650 O O . PHE A 1 87 ? -9.400 -4.587 11.727 1.00 62.19 87 PHE A O 1
ATOM 657 N N . VAL A 1 88 ? -9.669 -5.561 13.730 1.00 79.25 88 VAL A N 1
ATOM 658 C CA . VAL A 1 88 ? -8.418 -6.336 13.678 1.00 79.25 88 VAL A CA 1
ATOM 659 C C . VAL A 1 88 ? -8.442 -7.340 12.524 1.00 79.25 88 VAL A C 1
ATOM 661 O O . VAL A 1 88 ? -7.464 -7.427 11.781 1.00 79.25 88 VAL A O 1
ATOM 664 N N . ASP A 1 89 ? -9.564 -8.028 12.314 1.00 79.62 89 ASP A N 1
ATOM 665 C CA . ASP A 1 89 ? -9.730 -8.961 11.196 1.00 79.62 89 ASP A CA 1
ATOM 666 C C . ASP A 1 89 ? -9.677 -8.244 9.840 1.00 79.62 89 ASP A C 1
ATOM 668 O O . ASP A 1 89 ? -8.990 -8.699 8.925 1.00 79.62 89 ASP A O 1
ATOM 672 N N . SER A 1 90 ? -10.310 -7.072 9.726 1.00 76.88 90 SER A N 1
ATOM 673 C CA . SER A 1 90 ? -10.250 -6.249 8.510 1.00 76.88 90 SER A CA 1
ATOM 674 C C . SER A 1 90 ? -8.834 -5.740 8.233 1.00 76.88 90 SER A C 1
ATOM 676 O O . SER A 1 90 ? -8.365 -5.803 7.099 1.00 76.88 90 SER A O 1
ATOM 678 N N . VAL A 1 91 ? -8.112 -5.268 9.256 1.00 81.81 91 VAL A N 1
ATOM 679 C CA . VAL A 1 91 ? -6.715 -4.818 9.122 1.00 81.81 91 VAL A CA 1
ATOM 680 C C . VAL A 1 91 ? -5.808 -5.976 8.705 1.00 81.81 91 VAL A C 1
ATOM 682 O O . VAL A 1 91 ? -4.944 -5.797 7.843 1.00 81.81 91 VAL A O 1
ATOM 685 N N . LYS A 1 92 ? -6.020 -7.172 9.262 1.00 83.44 92 LYS A N 1
ATOM 686 C CA . LYS A 1 92 ? -5.304 -8.384 8.858 1.00 83.44 92 LYS A CA 1
ATOM 687 C C . LYS A 1 92 ? -5.588 -8.737 7.399 1.00 83.44 92 LYS A C 1
ATOM 689 O O . LYS A 1 92 ? -4.649 -8.957 6.642 1.00 83.44 92 LYS A O 1
ATOM 694 N N . GLN A 1 93 ? -6.855 -8.721 6.990 1.00 88.75 93 GLN A N 1
ATOM 695 C CA . GLN A 1 93 ? -7.256 -9.016 5.617 1.00 88.75 93 GLN A CA 1
ATOM 696 C C . GLN A 1 93 ? -6.660 -8.015 4.618 1.00 88.75 93 GLN A C 1
ATOM 698 O O . GLN A 1 93 ? -6.100 -8.427 3.606 1.00 88.75 93 GLN A O 1
ATOM 703 N N . ILE A 1 94 ? -6.717 -6.716 4.926 1.00 85.62 94 ILE A N 1
ATOM 704 C CA . ILE A 1 94 ? -6.107 -5.659 4.108 1.00 85.62 94 ILE A CA 1
ATOM 705 C C . ILE A 1 94 ? -4.591 -5.864 4.020 1.00 85.62 94 ILE A C 1
ATOM 707 O O . ILE A 1 94 ? -4.022 -5.747 2.940 1.00 85.62 94 ILE A O 1
ATOM 711 N N . THR A 1 95 ? -3.929 -6.213 5.125 1.00 85.00 95 THR A N 1
ATOM 712 C CA . THR A 1 95 ? -2.480 -6.470 5.142 1.00 85.00 95 THR A CA 1
ATOM 713 C C . THR A 1 95 ? -2.104 -7.689 4.297 1.00 85.00 95 THR A C 1
ATOM 715 O O . THR A 1 95 ? -1.139 -7.620 3.537 1.00 85.00 95 THR A O 1
ATOM 718 N N . ASP A 1 96 ? -2.870 -8.778 4.376 1.00 85.56 96 ASP A N 1
ATOM 719 C CA . ASP A 1 96 ? -2.647 -9.980 3.566 1.00 85.56 96 ASP A CA 1
ATOM 720 C C . ASP A 1 96 ? -2.875 -9.709 2.069 1.00 85.56 96 ASP A C 1
ATOM 722 O O . ASP A 1 96 ? -2.094 -10.171 1.232 1.00 85.56 96 ASP A O 1
ATOM 726 N N . ASP A 1 97 ? -3.904 -8.937 1.709 1.00 84.56 97 ASP A N 1
ATOM 727 C CA . ASP A 1 97 ? -4.163 -8.542 0.318 1.00 84.56 97 ASP A CA 1
ATOM 728 C C . ASP A 1 97 ? -3.105 -7.577 -0.220 1.00 84.56 97 ASP A C 1
ATOM 730 O O . ASP A 1 97 ? -2.643 -7.740 -1.354 1.00 84.56 97 ASP A O 1
ATOM 734 N N . LEU A 1 98 ? -2.649 -6.617 0.591 1.00 81.38 98 LEU A N 1
ATOM 735 C CA . LEU A 1 98 ? -1.506 -5.777 0.241 1.00 81.38 98 LEU A CA 1
ATOM 736 C C . LEU A 1 98 ? -0.254 -6.635 0.049 1.00 81.38 98 LEU A C 1
ATOM 738 O O . LEU A 1 98 ? 0.421 -6.491 -0.965 1.00 81.38 98 LEU A O 1
ATOM 742 N N . GLY A 1 99 ? 0.033 -7.565 0.961 1.00 82.94 99 GLY A N 1
ATOM 743 C CA . GLY A 1 99 ? 1.174 -8.475 0.863 1.00 82.94 99 GLY A CA 1
ATOM 744 C C . GLY A 1 99 ? 1.176 -9.267 -0.444 1.00 82.94 99 GLY A C 1
ATOM 745 O O . GLY A 1 99 ? 2.192 -9.300 -1.143 1.00 82.94 99 GLY A O 1
ATOM 746 N N . LYS A 1 100 ? 0.027 -9.836 -0.827 1.00 84.44 100 LYS A N 1
ATOM 747 C CA . LYS A 1 100 ? -0.156 -10.540 -2.109 1.00 84.44 100 LYS A CA 1
ATOM 748 C C . LYS A 1 100 ? 0.001 -9.611 -3.311 1.00 84.44 100 LYS A C 1
ATOM 750 O O . LYS A 1 100 ? 0.669 -9.971 -4.272 1.00 84.44 100 LYS A O 1
ATOM 755 N N . THR A 1 101 ? -0.575 -8.413 -3.260 1.00 81.00 101 THR A N 1
ATOM 756 C CA . THR A 1 101 ? -0.538 -7.460 -4.381 1.00 81.00 101 THR A CA 1
ATOM 757 C C . THR A 1 101 ? 0.865 -6.894 -4.594 1.00 81.00 101 THR A C 1
ATOM 759 O O . THR A 1 101 ? 1.333 -6.812 -5.728 1.00 81.00 101 THR A O 1
ATOM 762 N N . LEU A 1 102 ? 1.577 -6.550 -3.517 1.00 80.06 102 LEU A N 1
ATOM 763 C CA . LEU A 1 102 ? 2.971 -6.111 -3.568 1.00 80.06 102 LEU A CA 1
ATOM 764 C C . LEU A 1 102 ? 3.905 -7.230 -4.035 1.00 80.06 102 LEU A C 1
ATOM 766 O O . LEU A 1 102 ? 4.784 -6.966 -4.843 1.00 80.06 102 LEU A O 1
ATOM 770 N N . THR A 1 103 ? 3.722 -8.475 -3.586 1.00 82.69 103 THR A N 1
ATOM 771 C CA . THR A 1 103 ? 4.563 -9.592 -4.058 1.00 82.69 103 THR A CA 1
ATOM 772 C C . THR A 1 103 ? 4.275 -9.962 -5.507 1.00 82.69 103 THR A C 1
ATOM 774 O O . THR A 1 103 ? 5.220 -10.124 -6.274 1.00 82.69 103 THR A O 1
ATOM 777 N N . ALA A 1 104 ? 3.007 -10.021 -5.917 1.00 83.44 104 ALA A N 1
ATOM 778 C CA . ALA A 1 104 ? 2.639 -10.259 -7.311 1.00 83.44 104 ALA A CA 1
ATOM 779 C C . ALA A 1 104 ? 3.181 -9.150 -8.225 1.00 83.44 104 ALA A C 1
ATOM 781 O O . ALA A 1 104 ? 3.894 -9.436 -9.182 1.00 83.44 104 ALA A O 1
ATOM 782 N N . SER A 1 105 ? 2.957 -7.879 -7.878 1.00 83.12 105 SER A N 1
ATOM 783 C CA . SER A 1 105 ? 3.481 -6.751 -8.664 1.00 83.12 105 SER A CA 1
ATOM 784 C C . SER A 1 105 ? 5.011 -6.645 -8.639 1.00 83.12 105 SER A C 1
ATOM 786 O O . SER A 1 105 ? 5.616 -6.265 -9.643 1.00 83.12 105 SER A O 1
ATOM 788 N N . ALA A 1 106 ? 5.674 -7.008 -7.538 1.00 79.31 106 ALA A N 1
ATOM 789 C CA . ALA A 1 106 ? 7.134 -7.070 -7.474 1.00 79.31 106 ALA A CA 1
ATOM 790 C C . ALA A 1 106 ? 7.694 -8.178 -8.380 1.00 79.31 106 ALA A C 1
ATOM 792 O O . ALA A 1 106 ? 8.688 -7.965 -9.070 1.00 79.31 106 ALA A O 1
ATOM 793 N N . VAL A 1 107 ? 7.046 -9.344 -8.427 1.00 85.12 107 VAL A N 1
ATOM 794 C CA . VAL A 1 107 ? 7.438 -10.444 -9.322 1.00 85.12 107 VAL A CA 1
ATOM 795 C C . VAL A 1 107 ? 7.171 -10.082 -10.785 1.00 85.12 107 VAL A C 1
ATOM 797 O O . VAL A 1 107 ? 8.042 -10.291 -11.633 1.00 85.12 107 VAL A O 1
ATOM 800 N N . ASP A 1 108 ? 6.028 -9.471 -11.089 1.00 89.44 108 ASP A N 1
ATOM 801 C CA . ASP A 1 108 ? 5.704 -9.003 -12.439 1.00 89.44 108 ASP A CA 1
ATOM 802 C C . ASP A 1 108 ? 6.674 -7.913 -12.909 1.00 89.44 108 ASP A C 1
ATOM 804 O O . ASP A 1 108 ? 7.2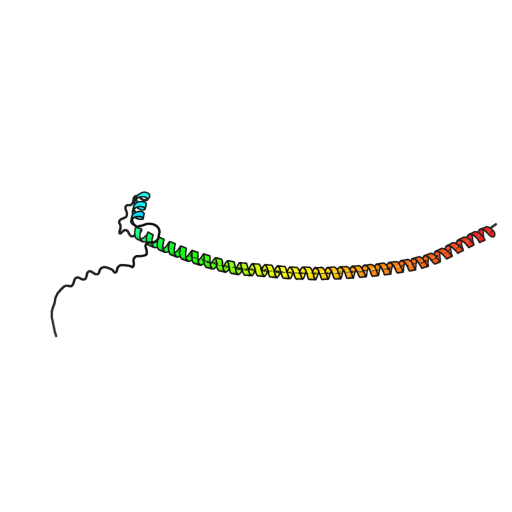02 -7.983 -14.017 1.00 89.44 108 ASP A O 1
ATOM 808 N N . SER A 1 109 ? 6.998 -6.937 -12.058 1.00 79.75 109 SER A N 1
ATOM 809 C CA . SER A 1 109 ? 7.962 -5.882 -12.402 1.00 79.75 109 SER A CA 1
ATOM 810 C C . SER A 1 109 ? 9.393 -6.405 -12.535 1.00 79.75 109 SER A C 1
ATOM 812 O O . SER A 1 109 ? 10.106 -5.990 -13.450 1.00 79.75 109 SER A O 1
ATOM 814 N N . LEU A 1 110 ? 9.816 -7.351 -11.690 1.00 81.75 110 LEU A N 1
ATOM 815 C CA . LEU A 1 110 ? 11.127 -7.988 -11.805 1.00 81.75 110 LEU A CA 1
ATOM 816 C C . LEU A 1 110 ? 11.226 -8.831 -13.079 1.00 81.75 110 LEU A C 1
ATOM 818 O O . LEU A 1 110 ? 12.228 -8.751 -13.789 1.00 81.75 110 LEU A O 1
ATOM 822 N N . SER A 1 111 ? 10.195 -9.615 -13.397 1.00 86.62 111 SER A N 1
ATOM 823 C CA . SER A 1 111 ? 10.168 -10.430 -14.614 1.00 86.62 111 SER A CA 1
ATOM 824 C C . SER A 1 111 ? 10.133 -9.564 -15.877 1.00 86.62 111 SER A C 1
ATOM 826 O O . SER A 1 111 ? 10.890 -9.824 -16.816 1.00 86.62 111 SER A O 1
ATOM 828 N N . ALA A 1 112 ? 9.357 -8.476 -15.874 1.00 91.00 112 ALA A N 1
ATOM 829 C CA . ALA A 1 112 ? 9.341 -7.486 -16.946 1.00 91.00 112 ALA A CA 1
ATOM 830 C C . ALA A 1 112 ? 10.696 -6.774 -17.089 1.00 91.00 112 ALA A C 1
ATOM 832 O O . ALA A 1 112 ? 11.199 -6.619 -18.203 1.00 91.00 112 ALA A O 1
ATOM 833 N N . GLY A 1 113 ? 11.326 -6.392 -15.974 1.00 89.19 113 GLY A N 1
ATOM 834 C CA . GLY A 1 113 ? 12.657 -5.785 -15.957 1.00 89.19 113 GLY A CA 1
ATOM 835 C C . GLY A 1 113 ? 13.733 -6.727 -16.498 1.00 89.19 113 GLY A C 1
ATOM 836 O O . GLY A 1 113 ? 14.554 -6.324 -17.323 1.00 89.19 113 GLY A O 1
ATOM 837 N N . LEU A 1 114 ? 13.692 -8.004 -16.111 1.00 87.75 114 LEU A N 1
ATOM 838 C CA . LEU A 1 114 ? 14.607 -9.029 -16.610 1.00 87.75 114 LEU A CA 1
ATOM 839 C C . LEU A 1 114 ? 14.407 -9.279 -18.113 1.00 87.75 114 LEU A C 1
ATOM 841 O O . LEU A 1 114 ? 15.384 -9.391 -18.855 1.00 87.75 114 LEU A O 1
ATOM 845 N N . ALA A 1 115 ? 13.157 -9.321 -18.582 1.00 90.25 115 ALA A N 1
ATOM 846 C CA . ALA A 1 115 ? 12.837 -9.454 -20.001 1.00 90.25 115 ALA A CA 1
ATOM 847 C C . ALA A 1 115 ? 13.343 -8.248 -20.811 1.00 90.25 115 ALA A C 1
ATOM 849 O O . ALA A 1 115 ? 13.991 -8.426 -21.844 1.00 90.25 115 ALA A O 1
ATOM 850 N N . ALA A 1 116 ? 13.126 -7.026 -20.317 1.00 89.38 116 ALA A N 1
ATOM 851 C CA . ALA A 1 116 ? 13.636 -5.807 -20.939 1.00 89.38 116 ALA A CA 1
ATOM 852 C C . ALA A 1 116 ? 15.174 -5.782 -20.975 1.00 89.38 116 ALA A C 1
ATOM 854 O O . ALA A 1 116 ? 15.766 -5.430 -21.997 1.00 89.38 116 ALA A O 1
ATOM 855 N N . HIS A 1 117 ? 15.831 -6.215 -19.896 1.00 86.25 117 HIS A N 1
ATOM 856 C CA . HIS A 1 117 ? 17.287 -6.304 -19.831 1.00 86.25 117 HIS A CA 1
ATOM 857 C C . HIS A 1 117 ? 17.850 -7.333 -20.820 1.00 86.25 117 HIS A C 1
ATOM 859 O O . HIS A 1 117 ? 18.804 -7.039 -21.542 1.00 86.25 117 HIS A O 1
ATOM 865 N N . ARG A 1 118 ? 17.218 -8.509 -20.925 1.00 85.56 118 ARG A N 1
ATOM 866 C CA . ARG A 1 118 ? 17.594 -9.552 -21.889 1.00 85.56 118 ARG A CA 1
ATOM 867 C C . ARG A 1 118 ? 17.472 -9.060 -23.331 1.00 85.56 118 ARG A C 1
ATOM 869 O O . ARG A 1 118 ? 18.409 -9.222 -24.107 1.00 85.56 118 ARG A O 1
ATOM 876 N N . GLN A 1 119 ? 16.380 -8.371 -23.662 1.00 91.31 119 GLN A N 1
ATOM 877 C CA . GLN A 1 119 ? 16.224 -7.739 -24.975 1.00 91.31 119 GLN A CA 1
ATOM 878 C C . GLN A 1 119 ? 17.268 -6.638 -25.221 1.00 91.31 119 GLN A C 1
ATOM 880 O O . GLN A 1 119 ? 17.722 -6.454 -26.347 1.00 91.31 119 GLN A O 1
ATOM 885 N N . GLY A 1 120 ? 17.651 -5.886 -24.186 1.00 87.81 120 GLY A N 1
ATOM 886 C CA . GLY A 1 120 ? 18.731 -4.903 -24.260 1.00 87.81 120 GLY A CA 1
ATOM 887 C C . GLY A 1 120 ? 20.073 -5.547 -24.613 1.00 87.81 120 GLY A C 1
ATOM 888 O O . GLY A 1 120 ? 20.742 -5.087 -25.537 1.00 87.81 120 GLY A O 1
ATOM 889 N N . MET A 1 121 ? 20.423 -6.647 -23.942 1.00 88.94 121 MET A N 1
ATOM 890 C CA . MET A 1 121 ? 21.639 -7.415 -24.229 1.00 88.94 121 MET A CA 1
ATOM 891 C C . MET A 1 121 ? 21.637 -8.002 -25.644 1.00 88.94 121 MET A C 1
ATOM 893 O O . MET A 1 121 ? 22.650 -7.937 -26.335 1.00 88.94 121 MET A O 1
ATOM 897 N N . GLU A 1 122 ? 20.503 -8.518 -26.118 1.00 90.88 122 GLU A N 1
ATOM 898 C CA . GLU A 1 122 ? 20.376 -9.027 -27.490 1.00 90.88 122 GLU A CA 1
ATOM 899 C C . GLU A 1 122 ? 20.552 -7.915 -28.532 1.00 90.88 122 GLU A C 1
ATOM 901 O O . GLU A 1 122 ? 21.300 -8.088 -29.495 1.00 90.88 122 GLU A O 1
ATOM 906 N N . ARG A 1 123 ? 19.944 -6.740 -28.311 1.00 90.00 123 ARG A N 1
ATOM 907 C CA . ARG A 1 123 ? 20.125 -5.567 -29.183 1.00 90.00 123 ARG A CA 1
ATOM 908 C C . ARG A 1 123 ? 21.569 -5.071 -29.189 1.00 90.00 123 ARG A C 1
ATOM 910 O O . ARG A 1 123 ? 22.087 -4.741 -30.252 1.00 90.00 123 ARG A O 1
ATOM 917 N N . GLN A 1 124 ? 22.225 -5.033 -28.030 1.00 84.25 124 GLN A N 1
ATOM 918 C CA . GLN A 1 124 ? 23.631 -4.638 -27.926 1.00 84.25 124 GLN A CA 1
ATOM 919 C C . GLN A 1 124 ? 24.548 -5.629 -28.636 1.00 84.25 124 GLN A C 1
ATOM 921 O O . GLN A 1 124 ? 25.440 -5.217 -29.372 1.00 84.25 124 GLN A O 1
ATOM 926 N N . ASN A 1 125 ? 24.307 -6.928 -28.472 1.00 91.06 125 ASN A N 1
ATOM 927 C CA . ASN A 1 125 ? 25.079 -7.955 -29.158 1.00 91.06 125 ASN A CA 1
ATOM 928 C C . ASN A 1 125 ? 24.893 -7.867 -30.683 1.00 91.06 125 ASN A C 1
ATOM 930 O O . ASN A 1 125 ? 25.872 -7.873 -31.425 1.00 91.06 125 ASN A O 1
ATOM 934 N N . ALA A 1 126 ? 23.656 -7.686 -31.156 1.00 90.19 126 ALA A N 1
ATOM 935 C CA . ALA A 1 126 ? 23.373 -7.484 -32.576 1.00 90.19 126 ALA A CA 1
ATOM 936 C C . ALA A 1 126 ? 24.064 -6.223 -33.132 1.00 90.19 126 ALA A C 1
ATOM 938 O O . ALA A 1 126 ? 24.682 -6.273 -34.197 1.00 90.19 126 ALA A O 1
ATOM 939 N N . ALA A 1 127 ? 24.034 -5.111 -32.389 1.00 88.50 127 ALA A N 1
ATOM 940 C CA . ALA A 1 127 ? 24.723 -3.880 -32.771 1.00 88.50 127 ALA A CA 1
ATOM 941 C C . ALA A 1 127 ? 26.249 -4.066 -32.823 1.00 88.50 127 ALA A C 1
ATOM 943 O O . ALA A 1 127 ? 26.891 -3.636 -33.781 1.00 88.50 127 ALA A O 1
ATOM 944 N N . LEU A 1 128 ? 26.840 -4.753 -31.838 1.00 90.25 128 LEU A N 1
ATOM 945 C CA . LEU A 1 128 ? 28.271 -5.060 -31.828 1.00 90.25 128 LEU A CA 1
ATOM 946 C C . LEU A 1 128 ? 28.675 -5.936 -33.016 1.00 90.25 128 LEU A C 1
ATOM 948 O O . LEU A 1 128 ? 29.682 -5.644 -33.659 1.00 90.25 128 LEU A O 1
ATOM 952 N N . GLN A 1 129 ? 27.885 -6.956 -33.358 1.00 90.50 129 GLN A N 1
ATOM 953 C CA . GLN A 1 129 ? 28.148 -7.785 -34.537 1.00 90.50 129 GLN A CA 1
ATOM 954 C C . GLN A 1 129 ? 28.101 -6.969 -35.831 1.00 90.50 129 GLN A C 1
ATOM 956 O O . GLN A 1 129 ? 28.964 -7.126 -36.697 1.00 90.50 129 GLN A O 1
ATOM 961 N N . GLN A 1 130 ? 27.142 -6.050 -35.946 1.00 89.00 130 GLN A N 1
ATOM 962 C CA . GLN A 1 130 ? 27.035 -5.171 -37.104 1.00 89.00 130 GLN A CA 1
ATOM 963 C C . GLN A 1 130 ? 28.221 -4.201 -37.201 1.00 89.00 130 GLN A C 1
ATOM 965 O O . GLN A 1 130 ? 28.788 -4.027 -38.282 1.00 89.00 130 GLN A O 1
ATOM 970 N N . HIS A 1 131 ? 28.658 -3.620 -36.078 1.00 89.62 131 HIS A N 1
ATOM 971 C CA . HIS A 1 131 ? 29.854 -2.778 -36.036 1.00 89.62 131 HIS A CA 1
ATOM 972 C C . HIS A 1 131 ? 31.122 -3.557 -36.387 1.00 89.62 131 HIS A C 1
ATOM 974 O O . HIS A 1 131 ? 31.920 -3.073 -37.187 1.00 89.62 131 HIS A O 1
ATOM 980 N N . GLN A 1 132 ? 31.301 -4.768 -35.855 1.00 91.94 132 GLN A N 1
ATOM 981 C CA . GLN A 1 132 ? 32.446 -5.619 -36.186 1.00 91.94 132 GLN A CA 1
ATOM 982 C C . GLN A 1 132 ? 32.472 -5.988 -37.670 1.00 91.94 132 GLN A C 1
ATOM 984 O O . GLN A 1 132 ? 33.525 -5.901 -38.300 1.00 91.94 132 GLN A O 1
ATOM 989 N N . ALA A 1 133 ? 31.325 -6.353 -38.250 1.00 87.94 133 ALA A N 1
ATOM 990 C CA . ALA A 1 133 ? 31.224 -6.658 -39.673 1.00 87.94 133 ALA A CA 1
ATOM 991 C C . ALA A 1 133 ? 31.587 -5.441 -40.540 1.00 87.94 133 ALA A C 1
ATOM 993 O O . ALA A 1 133 ? 32.362 -5.572 -41.490 1.00 87.94 133 ALA A O 1
ATOM 994 N N . ASN A 1 134 ? 31.091 -4.255 -40.174 1.00 92.69 134 ASN A N 1
ATOM 995 C CA . ASN A 1 134 ? 31.395 -3.013 -40.878 1.00 92.69 134 ASN A CA 1
ATOM 996 C C . ASN A 1 134 ? 32.887 -2.653 -40.756 1.00 92.69 134 ASN A C 1
ATOM 998 O O . ASN A 1 134 ? 33.545 -2.411 -41.763 1.00 92.69 134 ASN A O 1
ATOM 1002 N N . ILE A 1 135 ? 33.461 -2.698 -39.547 1.00 91.62 135 ILE A N 1
ATOM 1003 C CA . ILE A 1 135 ? 34.892 -2.431 -39.310 1.00 91.62 135 ILE A CA 1
ATOM 1004 C C . ILE A 1 135 ? 35.769 -3.428 -40.071 1.00 91.62 135 ILE A C 1
ATOM 1006 O O . ILE A 1 135 ? 36.777 -3.030 -40.647 1.00 91.62 135 ILE A O 1
ATOM 1010 N N . ARG A 1 136 ? 35.385 -4.709 -40.131 1.00 92.81 136 ARG A N 1
ATOM 1011 C CA . ARG A 1 136 ? 36.123 -5.719 -40.901 1.00 92.81 136 ARG A CA 1
ATOM 1012 C C . ARG A 1 136 ? 36.146 -5.383 -42.391 1.00 92.81 136 ARG A C 1
ATOM 1014 O O . ARG A 1 136 ? 37.181 -5.543 -43.033 1.00 92.81 136 ARG A O 1
ATOM 1021 N N . TRP A 1 137 ? 35.025 -4.906 -42.931 1.00 93.50 137 TRP A N 1
ATOM 1022 C CA . TRP A 1 137 ? 34.935 -4.479 -44.326 1.00 93.50 137 TRP A CA 1
ATOM 1023 C C . TRP A 1 137 ? 35.805 -3.242 -44.600 1.00 93.50 137 TRP A C 1
ATOM 1025 O O . TRP A 1 137 ? 36.624 -3.267 -45.519 1.00 93.50 137 TRP A O 1
ATOM 1035 N N . TRP A 1 138 ? 35.727 -2.212 -43.748 1.00 91.00 138 TRP A N 1
ATOM 1036 C CA . TRP A 1 138 ? 36.592 -1.026 -43.842 1.00 91.00 138 TRP A CA 1
ATOM 1037 C C . TRP A 1 138 ? 38.078 -1.357 -43.690 1.00 91.00 138 TRP A C 1
ATOM 1039 O O . TRP A 1 138 ? 38.903 -0.809 -44.416 1.00 91.00 138 TRP A O 1
ATOM 1049 N N . GLY A 1 139 ? 38.426 -2.278 -42.790 1.00 92.38 139 GLY A N 1
ATOM 1050 C CA . GLY A 1 139 ? 39.799 -2.741 -42.603 1.00 92.38 139 GLY A CA 1
ATOM 1051 C C . GLY A 1 139 ? 40.369 -3.365 -43.875 1.00 92.38 139 GLY A C 1
ATOM 1052 O O . GLY A 1 139 ? 41.485 -3.038 -44.273 1.00 92.38 139 GLY A O 1
ATOM 1053 N N . LEU A 1 140 ? 39.582 -4.189 -44.570 1.00 92.31 140 LEU A N 1
ATOM 1054 C CA . LEU A 1 140 ? 40.003 -4.792 -45.834 1.00 92.31 140 LEU A CA 1
ATOM 1055 C C . LEU A 1 140 ? 40.254 -3.722 -46.908 1.00 92.31 140 LEU A C 1
ATOM 1057 O O . LEU A 1 140 ? 41.315 -3.717 -47.531 1.00 92.31 140 LEU A O 1
ATOM 1061 N N . VAL A 1 141 ? 39.347 -2.755 -47.060 1.00 90.69 141 VAL A N 1
ATOM 1062 C CA . VAL A 1 141 ? 39.527 -1.632 -47.999 1.00 90.69 141 VAL A CA 1
ATOM 1063 C C . VAL A 1 141 ? 40.777 -0.809 -47.664 1.00 90.69 141 VAL A C 1
ATOM 1065 O O . VAL A 1 141 ? 41.565 -0.486 -48.555 1.00 90.69 141 VAL A O 1
ATOM 1068 N N . ALA A 1 142 ? 41.001 -0.507 -46.384 1.00 93.06 142 ALA A N 1
ATOM 1069 C CA . ALA A 1 142 ? 42.162 0.258 -45.939 1.00 93.06 142 ALA A CA 1
ATOM 1070 C C . ALA A 1 142 ? 43.485 -0.462 -46.245 1.00 93.06 142 ALA A C 1
ATOM 1072 O O . ALA A 1 142 ? 44.428 0.176 -46.712 1.00 93.06 142 ALA A O 1
ATOM 1073 N N . THR A 1 143 ? 43.552 -1.785 -46.052 1.00 93.69 143 THR A N 1
ATOM 1074 C CA . THR A 1 143 ? 44.761 -2.564 -46.377 1.00 93.69 143 THR A CA 1
ATOM 1075 C C . THR A 1 143 ? 45.090 -2.541 -47.869 1.00 93.69 143 THR A C 1
ATOM 1077 O O . THR A 1 143 ? 46.248 -2.341 -48.233 1.00 93.69 143 THR A O 1
ATOM 1080 N N . VAL A 1 144 ? 44.083 -2.660 -48.742 1.00 92.94 144 VAL A N 1
ATOM 1081 C CA . VAL A 1 144 ? 44.273 -2.569 -50.199 1.00 92.94 144 VAL A CA 1
ATOM 1082 C C . VAL A 1 144 ? 44.751 -1.171 -50.598 1.00 92.94 144 VAL A C 1
ATOM 1084 O O . VAL A 1 144 ? 45.696 -1.046 -51.374 1.00 92.94 144 VAL A O 1
ATOM 1087 N N . SER A 1 145 ? 44.153 -0.123 -50.025 1.00 92.44 145 SER A N 1
ATOM 1088 C CA . SER A 1 145 ? 44.563 1.266 -50.269 1.00 92.44 145 SER A CA 1
ATOM 1089 C C . SER A 1 145 ? 46.014 1.519 -49.847 1.00 92.44 145 SER A C 1
ATOM 1091 O O . SER A 1 145 ? 46.794 2.088 -50.610 1.00 92.44 145 SER A O 1
ATOM 1093 N N . ALA A 1 146 ? 46.416 1.024 -48.672 1.00 94.00 146 ALA A N 1
ATOM 1094 C CA . ALA A 1 146 ? 47.787 1.147 -48.189 1.00 94.00 146 ALA A CA 1
ATOM 1095 C C . ALA A 1 146 ? 48.795 0.438 -49.111 1.00 94.00 146 ALA A C 1
ATOM 1097 O O . ALA A 1 146 ? 49.829 1.018 -49.437 1.00 94.00 146 ALA A O 1
ATOM 1098 N N . LEU A 1 147 ? 48.483 -0.777 -49.579 1.00 92.25 147 LEU A N 1
ATOM 1099 C CA . LEU A 1 147 ? 49.339 -1.513 -50.517 1.00 92.25 147 LEU A CA 1
ATOM 1100 C C . LEU A 1 147 ? 49.500 -0.775 -51.851 1.00 92.25 147 LEU A C 1
ATOM 1102 O O . LEU A 1 147 ? 50.621 -0.640 -52.337 1.00 92.25 147 LEU A O 1
ATOM 1106 N N . LEU A 1 148 ? 48.407 -0.256 -52.417 1.00 93.94 148 LEU A N 1
ATOM 1107 C CA . LEU A 1 148 ? 48.459 0.532 -53.652 1.00 93.94 148 LEU A CA 1
ATOM 1108 C C . LEU A 1 148 ? 49.303 1.799 -53.480 1.00 93.94 148 LEU A C 1
ATOM 1110 O O . LEU A 1 148 ? 50.113 2.111 -54.351 1.00 93.94 148 LEU A O 1
ATOM 1114 N N . ASN A 1 149 ? 49.174 2.486 -52.341 1.00 94.12 149 ASN A N 1
ATOM 1115 C CA . ASN A 1 149 ? 49.989 3.662 -52.038 1.00 94.12 149 ASN A CA 1
ATOM 1116 C C . ASN A 1 149 ? 51.484 3.317 -51.965 1.00 94.12 149 ASN A C 1
ATOM 1118 O O . ASN A 1 149 ? 52.305 4.021 -52.548 1.00 94.12 149 ASN A O 1
ATOM 1122 N N . ILE A 1 150 ? 51.848 2.212 -51.303 1.00 92.62 150 ILE A N 1
ATOM 1123 C CA . ILE A 1 150 ? 53.243 1.751 -51.220 1.00 92.62 150 ILE A CA 1
ATOM 1124 C C . ILE A 1 150 ? 53.795 1.434 -52.618 1.00 92.62 150 ILE A C 1
ATOM 1126 O O . ILE A 1 150 ? 54.897 1.864 -52.954 1.00 92.62 150 ILE A O 1
ATOM 1130 N N . VAL A 1 151 ? 53.029 0.726 -53.452 1.00 93.69 151 VAL A N 1
ATOM 1131 C CA . VAL A 1 151 ? 53.439 0.383 -54.825 1.00 93.69 151 VAL A CA 1
ATOM 1132 C C . VAL A 1 151 ? 53.637 1.636 -55.678 1.00 93.69 151 VAL A C 1
ATOM 1134 O O . VAL A 1 151 ? 54.641 1.733 -56.383 1.00 93.69 151 VAL A O 1
ATOM 1137 N N . LEU A 1 152 ? 52.728 2.612 -55.592 1.00 89.69 152 LEU A N 1
ATOM 1138 C CA . LEU A 1 152 ? 52.848 3.882 -56.312 1.00 89.69 152 LEU A CA 1
ATOM 1139 C C . LEU A 1 152 ? 54.099 4.662 -55.898 1.00 89.69 152 LEU A C 1
ATOM 1141 O O . LEU A 1 152 ? 54.805 5.173 -56.765 1.00 89.69 152 LEU A O 1
ATOM 1145 N N . ILE A 1 153 ? 54.406 4.712 -54.598 1.00 93.06 153 ILE A N 1
ATOM 1146 C CA . ILE A 1 153 ? 55.614 5.374 -54.086 1.00 93.06 153 ILE A CA 1
ATOM 1147 C C . ILE A 1 153 ? 56.874 4.701 -54.640 1.00 93.06 153 ILE A C 1
ATOM 1149 O O . ILE A 1 153 ? 57.772 5.390 -55.119 1.00 93.06 153 ILE A O 1
ATOM 1153 N N . VAL A 1 154 ? 56.942 3.366 -54.624 1.00 90.88 154 VAL A N 1
ATOM 1154 C CA . VAL A 1 154 ? 58.102 2.624 -55.146 1.00 90.88 154 VAL A CA 1
ATOM 1155 C C . VAL A 1 154 ? 58.248 2.804 -56.659 1.00 90.88 154 VAL A C 1
ATOM 1157 O O . VAL A 1 154 ? 59.353 3.046 -57.141 1.00 90.88 154 VAL A O 1
ATOM 1160 N N . PHE A 1 155 ? 57.149 2.734 -57.415 1.00 90.44 155 PHE A N 1
ATOM 1161 C CA . PHE A 1 155 ? 57.157 2.952 -58.863 1.00 90.44 155 PHE A CA 1
ATOM 1162 C C . PHE A 1 155 ? 57.627 4.367 -59.223 1.00 90.44 155 PHE A C 1
ATOM 1164 O O . PHE A 1 155 ? 58.500 4.526 -60.076 1.00 90.44 155 PHE A O 1
ATOM 1171 N N . PHE A 1 156 ? 57.105 5.388 -58.535 1.00 90.00 156 PHE A N 1
ATOM 1172 C CA . PHE A 1 156 ? 57.513 6.778 -58.733 1.00 90.00 156 PHE A CA 1
ATOM 1173 C C . PHE A 1 156 ? 58.984 7.007 -58.365 1.00 90.00 156 PHE A C 1
ATOM 1175 O O . PHE A 1 156 ? 59.691 7.683 -59.101 1.00 90.00 156 PHE A O 1
ATOM 1182 N N . LEU A 1 157 ? 59.486 6.402 -57.284 1.00 89.88 157 LEU A N 1
ATOM 1183 C CA . LEU A 1 157 ? 60.901 6.495 -56.903 1.00 89.88 157 LEU A CA 1
ATOM 1184 C C . LEU A 1 157 ? 61.834 5.853 -57.950 1.00 89.88 157 LEU A C 1
ATOM 1186 O O . LEU A 1 157 ? 62.960 6.307 -58.136 1.00 89.88 157 LEU A O 1
ATOM 1190 N N . LEU A 1 158 ? 61.375 4.794 -58.622 1.00 84.94 158 LEU A N 1
ATOM 1191 C CA . LEU A 1 158 ? 62.178 4.033 -59.581 1.00 84.94 158 LEU A CA 1
ATOM 1192 C C . LEU A 1 158 ? 62.161 4.630 -61.000 1.00 84.94 158 LEU A C 1
ATOM 1194 O O . LEU A 1 158 ? 63.150 4.500 -61.713 1.00 84.94 158 LEU A O 1
ATOM 1198 N N . HIS A 1 159 ? 61.055 5.260 -61.414 1.00 80.38 159 HIS A N 1
ATOM 1199 C CA . HIS A 1 159 ? 60.901 5.890 -62.739 1.00 80.38 159 HIS A CA 1
ATOM 1200 C C . HIS A 1 159 ? 61.035 7.423 -62.732 1.00 80.38 159 HIS A C 1
ATOM 1202 O O . HIS A 1 159 ? 61.212 8.018 -63.788 1.00 80.38 159 HIS A O 1
ATOM 1208 N N . GLY A 1 160 ? 60.934 8.072 -61.571 1.00 69.06 160 GLY A N 1
ATOM 1209 C CA . GLY A 1 160 ? 61.003 9.525 -61.397 1.00 69.06 160 GLY A CA 1
ATOM 1210 C C . GLY A 1 160 ? 62.413 10.046 -61.116 1.00 69.06 160 GLY A C 1
ATOM 1211 O O . GLY A 1 160 ? 62.592 10.846 -60.197 1.00 69.06 160 GLY A O 1
ATOM 1212 N N . ARG A 1 161 ? 63.405 9.581 -61.883 1.00 53.00 161 ARG A N 1
ATOM 1213 C CA . ARG A 1 161 ? 64.746 10.176 -61.958 1.00 53.00 161 ARG A CA 1
ATOM 1214 C C . ARG A 1 161 ? 65.034 10.662 -63.367 1.00 53.00 161 ARG A C 1
ATOM 1216 O O . ARG A 1 161 ? 64.748 9.895 -64.307 1.00 53.00 161 ARG A O 1
#

Organism: NCBI:txid1986146

Foldseek 3Di:
DDDDDDDDDDDDPPDDPDDDPQPQAPDDDLVRVQVVCCVPPVDRDDSPHCVSVVNSVVSVVVVVVVVVVVVVVVVVVVVCVVVVVVVVVVVVVVVVVCVVVCVVVVVVVVVVVVVVVVVVVVVVVVVVVVVVVVVVVVVVVVVVVVVVVVVVVVVCVVPVD

Sequence (161 aa):
MNDKHANAAASSSATPPAMPALPDGVGLSYEELASRLAEKSRVIVSPDDPILMMVPLCNAFLEEERRLMERHKRALAQVMAEKTGGFVDSVKQITDDLGKTLTASAVDSLSAGLAAHRQGMERQNAALQQHQANIRWWGLVATVSALLNIVLIVFFLLHGR

pLDDT: mean 72.55, std 18.08, range [33.31, 94.12]